Protein AF-A0A3S1F2E4-F1 (afdb_monomer)

Solvent-accessible surface area (backbone atoms only — not comparable to full-atom values): 2595 Å² total; per-residue (Å²): 128,67,74,80,72,77,64,63,92,57,60,86,78,45,98,72,88,82,79,90,54,68,79,59,40,56,58,52,51,52,50,55,48,64,77,70,108

Mean predicted aligned error: 2.16 Å

Foldseek 3Di:
DPPVVVDDPCQVPDPHDDDDPPPVRVVVVVVVVVVVD

Secondary structure (DSSP, 8-state):
--GGGS--SSGGGSS----S-TTHHHHHHHHHHHTT-

pLDDT: mean 97.48, std 1.63, range [89.06, 98.56]

Radius of gyration: 11.61 Å; Cα contacts (8 Å, |Δi|>4): 8; chains: 1; bounding box: 24×23×28 Å

Sequence (37 aa):
REPFRHISMVAPVAVGMICGFGPLGYTLALQALAARL

Structure (mmCIF, N/CA/C/O backbone):
data_AF-A0A3S1F2E4-F1
#
_entry.id   AF-A0A3S1F2E4-F1
#
loop_
_atom_site.group_PDB
_atom_site.id
_atom_site.type_symbol
_atom_site.label_atom_id
_atom_site.label_alt_id
_atom_site.label_comp_id
_atom_site.label_asym_id
_atom_site.label_entity_id
_atom_site.label_seq_id
_atom_site.pdbx_PDB_ins_code
_atom_site.Cartn_x
_atom_site.Cartn_y
_atom_site.Cartn_z
_atom_site.occupancy
_atom_site.B_iso_or_equiv
_atom_site.auth_seq_id
_atom_site.auth_comp_id
_atom_site.auth_asym_id
_atom_site.auth_atom_id
_atom_site.pdbx_PDB_model_num
ATOM 1 N N . ARG A 1 1 ? 8.148 3.754 -14.121 1.00 94.69 1 ARG A N 1
ATOM 2 C CA . ARG A 1 1 ? 9.511 4.256 -13.793 1.00 94.69 1 ARG A CA 1
ATOM 3 C C . ARG A 1 1 ? 10.504 3.279 -14.421 1.00 94.69 1 ARG A C 1
ATOM 5 O 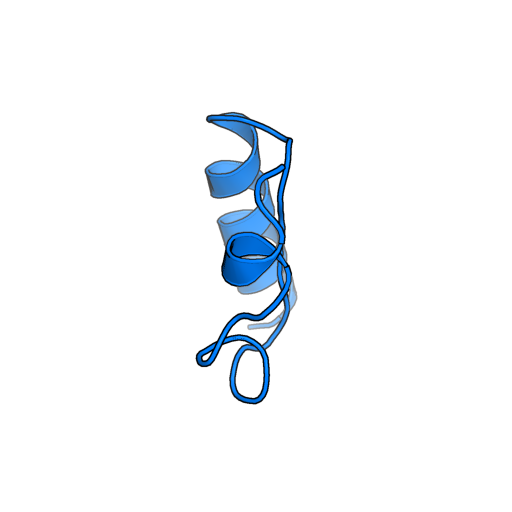O . ARG A 1 1 ? 10.107 2.607 -15.365 1.00 94.69 1 ARG A O 1
ATOM 12 N N . GLU A 1 2 ? 11.754 3.195 -13.972 1.00 98.19 2 GLU A N 1
ATOM 13 C CA . GLU A 1 2 ? 12.680 2.165 -14.446 1.00 98.19 2 GLU A CA 1
ATOM 14 C C . GLU A 1 2 ? 12.082 0.758 -14.206 1.00 98.19 2 GLU A C 1
ATOM 16 O O . GLU A 1 2 ? 11.495 0.544 -13.138 1.00 98.19 2 GLU A O 1
ATOM 21 N N . PRO A 1 3 ? 12.218 -0.204 -15.144 1.00 97.94 3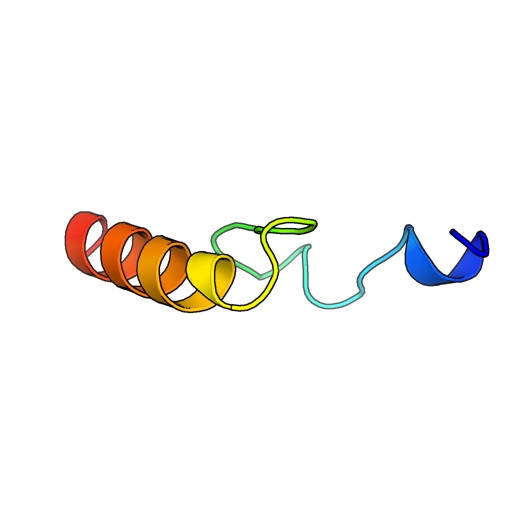 PRO A N 1
ATOM 22 C CA . PRO A 1 3 ? 11.514 -1.493 -15.085 1.00 97.94 3 PRO A CA 1
ATOM 23 C C . PRO A 1 3 ? 11.741 -2.296 -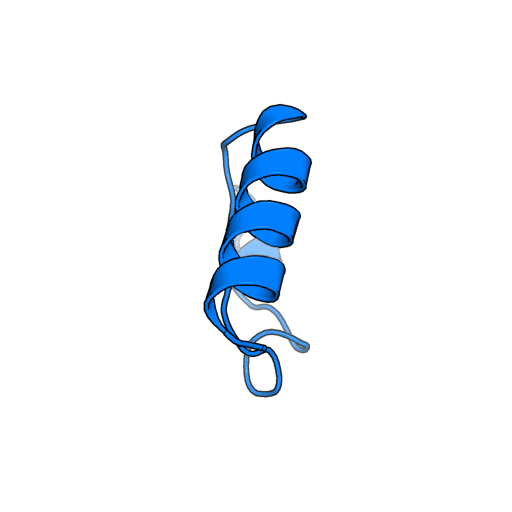13.800 1.00 97.94 3 PRO A C 1
ATOM 25 O O . PRO A 1 3 ? 10.822 -2.938 -13.298 1.00 97.94 3 PRO A O 1
ATOM 28 N N . PHE A 1 4 ? 12.937 -2.205 -13.212 1.00 97.44 4 PHE A N 1
ATOM 29 C CA . PHE A 1 4 ? 13.271 -2.909 -11.972 1.00 97.44 4 PHE A CA 1
ATOM 30 C C . PHE A 1 4 ? 12.430 -2.461 -10.761 1.00 97.44 4 PHE A C 1
ATOM 32 O O . PHE A 1 4 ? 12.384 -3.166 -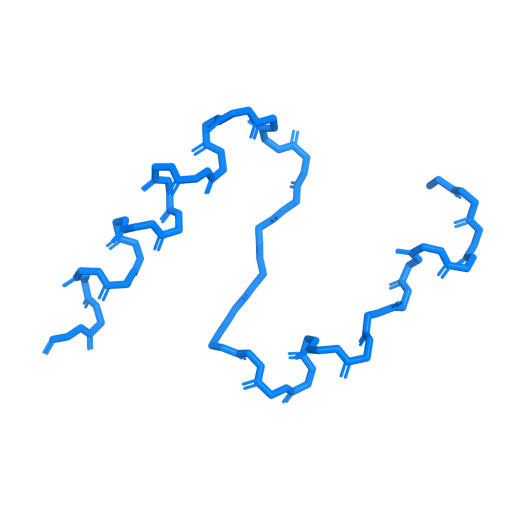9.760 1.00 97.44 4 PHE A O 1
ATOM 39 N N . ARG A 1 5 ? 11.749 -1.306 -10.826 1.00 97.50 5 ARG A N 1
ATOM 40 C CA . ARG A 1 5 ? 10.876 -0.803 -9.747 1.00 97.50 5 ARG A CA 1
ATOM 41 C C . ARG A 1 5 ? 9.442 -1.319 -9.829 1.00 97.50 5 ARG A C 1
ATOM 43 O O . ARG A 1 5 ? 8.648 -1.013 -8.946 1.00 97.50 5 ARG A O 1
ATOM 50 N N . HIS A 1 6 ? 9.085 -2.027 -10.897 1.00 97.25 6 HIS A N 1
ATOM 51 C CA . HIS A 1 6 ? 7.725 -2.537 -11.084 1.00 97.25 6 HIS A CA 1
ATOM 52 C C . HIS A 1 6 ? 7.472 -3.815 -10.273 1.00 97.25 6 HIS A C 1
ATOM 54 O O . HIS A 1 6 ? 6.321 -4.172 -10.043 1.00 97.25 6 HIS A O 1
ATOM 60 N N . ILE A 1 7 ? 8.539 -4.482 -9.817 1.00 96.88 7 ILE A N 1
ATOM 61 C CA . ILE A 1 7 ? 8.469 -5.729 -9.059 1.00 96.88 7 ILE A CA 1
ATOM 62 C C . ILE A 1 7 ? 8.864 -5.448 -7.611 1.00 96.88 7 ILE A C 1
ATOM 64 O O . ILE A 1 7 ? 9.952 -4.947 -7.333 1.00 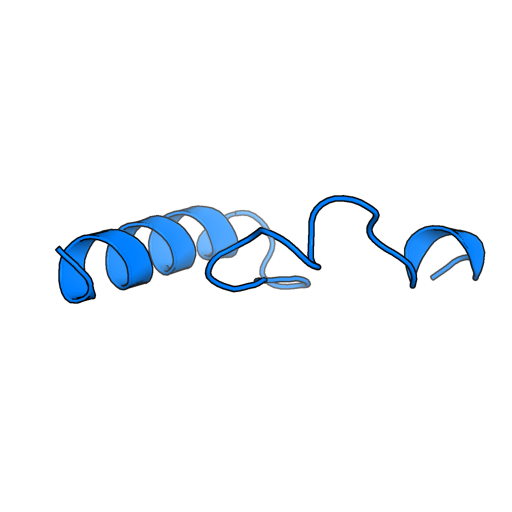96.88 7 ILE A O 1
ATOM 68 N N . SER A 1 8 ? 7.975 -5.788 -6.681 1.00 97.19 8 SER A N 1
ATOM 69 C CA . SER A 1 8 ? 8.238 -5.733 -5.245 1.00 97.19 8 SER A CA 1
ATOM 70 C C . SER A 1 8 ? 8.336 -7.148 -4.693 1.00 97.19 8 SER A C 1
ATOM 72 O O . SER A 1 8 ? 7.412 -7.937 -4.860 1.00 97.19 8 SER A O 1
ATOM 74 N N . MET A 1 9 ? 9.428 -7.446 -3.986 1.00 98.12 9 MET A N 1
ATOM 75 C CA . MET A 1 9 ? 9.618 -8.731 -3.296 1.00 98.12 9 MET A CA 1
ATOM 76 C C . MET A 1 9 ? 8.785 -8.844 -2.010 1.00 98.12 9 MET A C 1
ATOM 78 O O . MET A 1 9 ? 8.629 -9.930 -1.467 1.00 98.12 9 MET A O 1
ATOM 82 N N . VAL A 1 10 ? 8.252 -7.721 -1.518 1.00 98.00 10 VAL A N 1
ATOM 83 C CA . VAL A 1 10 ? 7.457 -7.650 -0.280 1.00 98.00 10 VAL A CA 1
ATOM 84 C C . VAL A 1 10 ? 5.960 -7.727 -0.575 1.00 98.00 10 VAL A C 1
ATOM 86 O O . VAL A 1 10 ? 5.199 -8.261 0.225 1.00 98.00 10 VAL A O 1
ATOM 89 N N . ALA A 1 11 ? 5.527 -7.236 -1.743 1.00 97.56 11 ALA A N 1
ATOM 90 C CA . ALA A 1 11 ? 4.120 -7.244 -2.145 1.00 97.56 11 ALA A CA 1
ATOM 91 C C . ALA A 1 11 ? 3.424 -8.615 -2.028 1.00 97.56 11 ALA A C 1
ATOM 93 O O . ALA A 1 11 ? 2.277 -8.616 -1.590 1.00 97.56 11 ALA A O 1
ATOM 94 N N . PRO A 1 12 ? 4.070 -9.764 -2.333 1.00 98.06 12 PRO A N 1
ATOM 95 C CA . PRO A 1 12 ? 3.422 -11.074 -2.229 1.00 98.06 12 PRO A CA 1
ATOM 96 C C . PRO A 1 12 ? 2.963 -11.460 -0.817 1.00 98.06 12 PRO A C 1
ATOM 98 O O . PRO A 1 12 ? 2.092 -12.312 -0.682 1.00 98.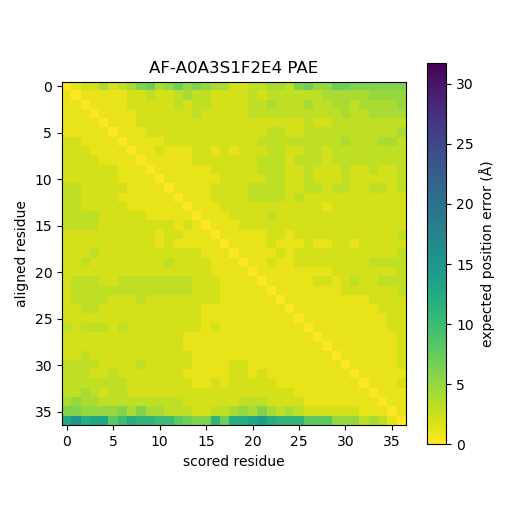06 12 PRO A O 1
ATOM 101 N N . VAL A 1 13 ? 3.550 -10.866 0.227 1.00 98.00 13 VAL A N 1
ATOM 102 C CA . VAL A 1 13 ? 3.239 -11.168 1.637 1.00 98.00 13 VAL A CA 1
ATOM 103 C C . VAL A 1 13 ? 2.621 -9.982 2.385 1.00 98.00 13 VAL A C 1
ATOM 105 O O . VAL A 1 13 ? 2.275 -10.100 3.558 1.00 98.00 13 VAL A O 1
ATOM 108 N N . ALA A 1 14 ? 2.475 -8.830 1.730 1.00 97.81 14 ALA A N 1
ATOM 109 C CA . ALA A 1 14 ? 1.812 -7.667 2.303 1.00 97.81 14 ALA A CA 1
ATOM 110 C C . ALA A 1 14 ? 0.283 -7.806 2.217 1.00 97.81 14 ALA A C 1
ATOM 112 O O . ALA A 1 14 ? -0.251 -8.415 1.297 1.00 97.81 14 ALA A O 1
ATOM 113 N N . VAL A 1 15 ? -0.439 -7.166 3.142 1.00 97.19 15 VAL A N 1
ATOM 114 C CA . VAL A 1 15 ? -1.912 -7.073 3.086 1.00 97.19 15 VAL A CA 1
ATOM 115 C C . VAL A 1 15 ? -2.386 -6.326 1.830 1.00 97.19 15 VAL A C 1
ATOM 117 O O . VAL A 1 15 ? -3.433 -6.639 1.274 1.00 97.19 15 VAL A O 1
ATOM 120 N N . GLY A 1 16 ? -1.620 -5.328 1.390 1.00 96.75 16 GLY A N 1
ATOM 121 C CA . GLY A 1 16 ? -1.898 -4.514 0.212 1.00 96.75 16 GLY A CA 1
ATOM 122 C C . GLY A 1 16 ? -0.751 -3.543 -0.071 1.00 96.75 16 GLY A C 1
ATOM 123 O O . GLY A 1 16 ? 0.212 -3.463 0.693 1.00 96.75 16 GLY A O 1
ATOM 124 N N . MET A 1 17 ? -0.850 -2.797 -1.171 1.00 97.25 17 MET A N 1
ATOM 125 C CA . MET A 1 17 ? 0.143 -1.803 -1.589 1.00 97.25 17 MET A CA 1
ATOM 126 C C . MET A 1 17 ? -0.543 -0.492 -1.972 1.00 97.25 17 MET A C 1
ATOM 128 O O . MET A 1 17 ? -1.572 -0.495 -2.641 1.00 97.25 17 MET A O 1
ATOM 132 N N . ILE A 1 18 ? 0.081 0.627 -1.603 1.00 97.88 18 ILE A N 1
ATOM 133 C CA . ILE A 1 18 ? -0.298 1.977 -2.028 1.00 97.88 18 ILE A CA 1
ATOM 134 C C . ILE A 1 18 ? 0.939 2.621 -2.661 1.00 97.88 18 ILE A C 1
ATOM 136 O O . ILE A 1 18 ? 2.006 2.640 -2.048 1.00 97.88 18 ILE A O 1
ATOM 140 N N . CYS A 1 19 ? 0.827 3.142 -3.885 1.00 97.31 19 CYS A N 1
ATOM 141 C CA . CYS A 1 19 ? 1.925 3.828 -4.569 1.00 97.31 19 CYS A CA 1
ATOM 142 C C . CYS A 1 19 ? 1.428 5.083 -5.302 1.00 97.31 19 CYS A C 1
ATOM 144 O O . CYS A 1 19 ? 0.273 5.158 -5.705 1.00 97.31 19 CYS A O 1
ATOM 146 N N . GLY A 1 20 ? 2.292 6.093 -5.450 1.00 97.75 20 GLY A N 1
ATOM 147 C CA . GLY A 1 20 ? 1.987 7.315 -6.213 1.00 97.75 20 GLY A CA 1
ATOM 148 C C . GLY A 1 20 ? 1.333 8.463 -5.431 1.00 97.75 20 GLY A C 1
ATOM 149 O O . GLY A 1 20 ? 1.264 9.567 -5.953 1.00 97.75 20 GLY A O 1
ATOM 150 N N . PHE A 1 21 ? 0.937 8.255 -4.173 1.00 98.06 21 PHE A N 1
ATOM 151 C CA . PHE A 1 21 ? 0.209 9.257 -3.371 1.00 98.06 21 PHE A CA 1
ATOM 152 C C . PHE A 1 21 ? 1.094 10.165 -2.498 1.00 98.06 21 PHE A C 1
ATOM 154 O O . PHE A 1 21 ? 0.585 10.910 -1.662 1.00 98.06 21 PHE A O 1
ATOM 161 N N . GLY A 1 22 ? 2.421 10.111 -2.650 1.00 97.56 22 GLY A N 1
ATOM 162 C CA . GLY A 1 22 ? 3.339 10.907 -1.828 1.00 97.56 22 GLY A CA 1
ATOM 163 C C . GLY A 1 22 ? 3.104 10.699 -0.318 1.00 97.56 22 GLY A C 1
ATOM 164 O O . GLY A 1 22 ? 2.813 9.574 0.097 1.00 97.56 22 GLY A O 1
ATOM 165 N N . PRO A 1 23 ? 3.191 11.758 0.512 1.00 98.50 23 PRO A N 1
ATOM 166 C CA . PRO A 1 23 ? 2.967 11.661 1.958 1.00 98.50 23 PRO A CA 1
ATOM 167 C C . PRO A 1 23 ? 1.567 11.171 2.363 1.00 98.50 23 PRO A C 1
ATOM 169 O O . PRO A 1 23 ? 1.426 10.526 3.399 1.00 98.50 23 PRO A O 1
ATOM 172 N N . LEU A 1 24 ? 0.536 11.411 1.544 1.00 98.56 24 LEU A N 1
ATOM 173 C CA . LEU A 1 24 ? -0.832 10.959 1.830 1.00 98.56 24 LEU A CA 1
ATOM 174 C C . LEU A 1 24 ? -0.935 9.425 1.903 1.00 98.56 24 LEU A C 1
ATOM 176 O O . LEU A 1 24 ? -1.773 8.892 2.631 1.00 98.56 24 LEU A O 1
ATOM 180 N N . GLY A 1 25 ? -0.050 8.706 1.203 1.00 98.31 25 GLY A N 1
ATOM 181 C CA . GLY A 1 25 ? -0.014 7.243 1.218 1.00 98.31 25 GLY A CA 1
ATOM 182 C C . GLY A 1 25 ? 0.165 6.644 2.618 1.00 98.31 25 GLY A C 1
ATOM 183 O O . GLY A 1 25 ? -0.381 5.576 2.885 1.00 98.31 25 GLY A O 1
ATOM 184 N N . TYR A 1 26 ? 0.852 7.342 3.532 1.00 98.31 26 TYR A N 1
ATOM 185 C CA . TYR A 1 26 ? 1.016 6.882 4.915 1.00 98.31 26 TYR A CA 1
ATOM 186 C C . TYR A 1 26 ? -0.303 6.916 5.690 1.00 98.31 26 TYR A C 1
ATOM 188 O O . TYR A 1 26 ? -0.660 5.933 6.335 1.00 98.31 26 TYR A O 1
ATOM 196 N N . THR A 1 27 ? -1.058 8.013 5.593 1.00 98.50 27 THR A N 1
ATOM 197 C CA . THR A 1 27 ? -2.372 8.131 6.241 1.00 98.50 27 THR A CA 1
ATOM 198 C C . THR A 1 27 ? -3.339 7.079 5.709 1.00 98.50 27 THR A C 1
ATOM 200 O O . THR A 1 27 ? -4.014 6.424 6.499 1.00 98.50 27 THR A O 1
ATOM 203 N N . LEU A 1 28 ? -3.354 6.857 4.391 1.00 98.56 28 LEU A N 1
ATOM 204 C CA . LEU A 1 28 ? -4.189 5.824 3.774 1.00 98.56 28 LEU A CA 1
ATOM 205 C C . LEU A 1 28 ? -3.809 4.415 4.256 1.00 98.56 28 LEU A C 1
ATOM 207 O O . LEU A 1 28 ? -4.692 3.614 4.553 1.00 98.56 28 LEU A O 1
ATOM 211 N N . ALA A 1 29 ? -2.512 4.113 4.384 1.00 98.31 29 ALA A N 1
ATOM 212 C CA . ALA A 1 29 ? -2.052 2.825 4.903 1.00 98.31 29 ALA A CA 1
ATOM 213 C C . ALA A 1 29 ? -2.479 2.607 6.366 1.00 98.31 29 ALA A C 1
ATOM 215 O O . ALA A 1 29 ? -2.925 1.516 6.717 1.00 98.31 29 ALA A O 1
ATOM 216 N N . LEU A 1 30 ? -2.398 3.648 7.204 1.00 98.38 30 LEU A N 1
ATOM 217 C CA . LEU A 1 30 ? -2.862 3.591 8.595 1.00 98.38 30 LEU A CA 1
ATOM 218 C C . LEU A 1 30 ? -4.380 3.410 8.692 1.00 98.38 30 LEU A C 1
ATOM 220 O O . LEU A 1 30 ? -4.840 2.607 9.497 1.00 98.38 30 LEU A O 1
ATOM 224 N N . GLN A 1 31 ? -5.157 4.109 7.861 1.00 98.38 31 GLN A N 1
ATOM 225 C CA . GLN A 1 31 ? -6.612 3.936 7.799 1.00 98.38 31 GLN A CA 1
ATOM 226 C C . GLN A 1 31 ? -6.997 2.521 7.357 1.00 98.38 31 GLN A C 1
ATOM 228 O O . GLN A 1 31 ? -7.86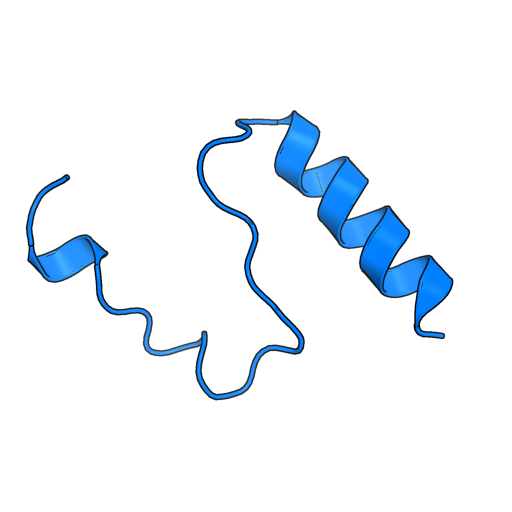1 1.905 7.973 1.00 98.38 31 GLN A O 1
ATOM 233 N N . ALA A 1 32 ? -6.333 1.984 6.330 1.00 98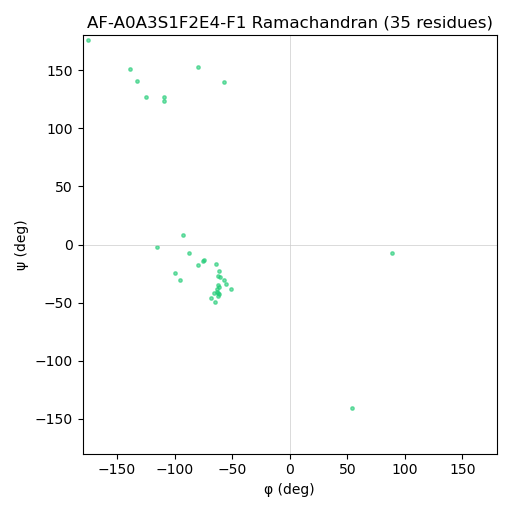.25 32 ALA A N 1
ATOM 234 C CA . ALA A 1 32 ? -6.563 0.618 5.866 1.00 98.25 32 ALA A CA 1
ATOM 235 C C . ALA A 1 32 ? -6.205 -0.423 6.938 1.00 98.25 32 ALA A C 1
ATOM 237 O O . ALA A 1 32 ? -6.913 -1.417 7.087 1.00 98.25 32 ALA A O 1
ATOM 238 N N . LEU A 1 33 ? -5.133 -0.187 7.703 1.00 98.00 33 LEU A N 1
ATOM 239 C CA . LEU A 1 33 ? -4.771 -1.029 8.840 1.00 98.00 33 LEU A CA 1
ATOM 240 C C . LEU A 1 33 ? -5.835 -0.959 9.941 1.00 98.00 33 LEU A C 1
ATOM 242 O O . LEU A 1 33 ? -6.298 -2.000 10.391 1.00 98.00 33 LEU A O 1
ATOM 246 N N . ALA A 1 34 ? -6.256 0.245 10.334 1.00 98.25 34 ALA A N 1
ATOM 247 C CA . ALA A 1 34 ? -7.273 0.444 11.364 1.00 98.25 34 ALA A CA 1
ATOM 248 C C . ALA A 1 34 ? -8.632 -0.168 10.990 1.00 98.25 34 ALA A C 1
ATOM 250 O O . ALA A 1 34 ? -9.303 -0.707 11.856 1.00 98.25 34 ALA A O 1
ATOM 251 N N . ALA A 1 35 ? -9.023 -0.123 9.712 1.00 97.88 35 ALA A N 1
ATOM 252 C CA . ALA A 1 35 ? -10.259 -0.739 9.222 1.00 97.88 35 ALA A CA 1
ATOM 253 C C . ALA A 1 35 ? -10.190 -2.275 9.114 1.00 97.88 35 ALA A C 1
ATOM 255 O O . ALA A 1 35 ? -11.211 -2.919 8.881 1.00 97.88 35 ALA A O 1
ATOM 256 N N . ARG A 1 36 ? -8.988 -2.856 9.204 1.00 95.06 36 ARG A N 1
ATOM 257 C CA . ARG A 1 36 ? -8.753 -4.300 9.086 1.00 95.06 36 ARG A CA 1
ATOM 258 C C . ARG A 1 36 ? -8.592 -5.000 10.439 1.00 95.06 36 ARG A C 1
ATOM 260 O O . ARG A 1 36 ? -8.771 -6.217 10.481 1.00 95.06 36 ARG A O 1
ATOM 267 N N . LEU A 1 37 ? -8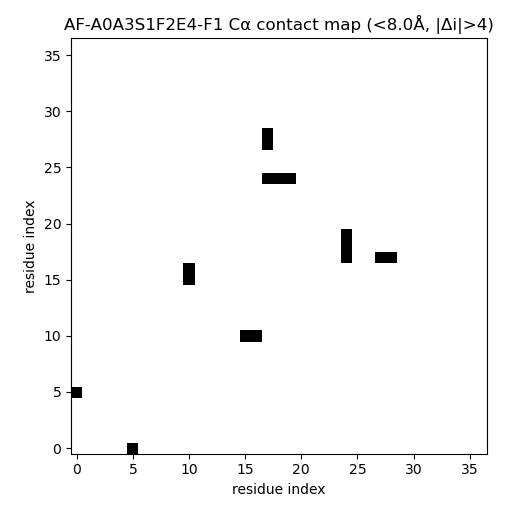.186 -4.266 11.477 1.00 89.06 37 LEU A N 1
ATOM 268 C CA . LEU A 1 37 ? -8.155 -4.741 12.866 1.00 89.06 37 LEU A CA 1
ATOM 269 C C . LEU A 1 37 ? -9.578 -4.926 13.402 1.00 89.06 37 LEU A C 1
ATOM 271 O O . LEU A 1 37 ? -9.760 -5.891 14.174 1.00 89.06 37 LEU A O 1
#